Protein AF-A0AA38C5P5-F1 (afdb_monomer_lite)

Structure (mmCIF, N/CA/C/O backbone):
data_AF-A0AA38C5P5-F1
#
_entry.id   AF-A0AA38C5P5-F1
#
loop_
_atom_site.group_PDB
_atom_site.id
_atom_site.type_symbol
_atom_site.label_atom_id
_atom_site.label_alt_id
_atom_site.label_comp_id
_atom_site.label_asym_id
_atom_site.label_entity_id
_atom_site.label_seq_id
_atom_site.pdbx_PDB_ins_code
_atom_site.Cartn_x
_atom_site.Cartn_y
_atom_site.Cartn_z
_atom_site.occupancy
_atom_site.B_iso_or_equiv
_atom_site.auth_seq_id
_atom_site.auth_comp_id
_atom_site.auth_asym_id
_atom_site.auth_atom_id
_atom_site.pdbx_PDB_model_num
ATOM 1 N N . MET A 1 1 ? -3.569 -25.583 -51.590 1.00 28.86 1 MET A N 1
ATOM 2 C CA . MET A 1 1 ? -3.852 -24.379 -52.399 1.00 28.86 1 MET A CA 1
ATOM 3 C C . MET A 1 1 ? -3.693 -23.172 -51.497 1.00 28.86 1 MET A C 1
ATOM 5 O O . MET A 1 1 ? -4.391 -23.103 -50.496 1.00 28.86 1 MET A O 1
ATOM 9 N N . ALA A 1 2 ? -2.731 -22.298 -51.787 1.00 26.67 2 ALA A N 1
ATOM 10 C CA . ALA A 1 2 ? -2.470 -21.090 -51.009 1.00 26.67 2 ALA A CA 1
ATOM 11 C C . ALA A 1 2 ? -3.109 -19.888 -51.714 1.00 26.67 2 ALA A C 1
ATOM 13 O O . ALA A 1 2 ? -2.897 -19.701 -52.911 1.00 26.67 2 ALA A O 1
ATOM 14 N N . ALA A 1 3 ? -3.891 -19.101 -50.977 1.00 25.39 3 ALA A N 1
ATOM 15 C CA . ALA A 1 3 ? -4.352 -17.794 -51.417 1.00 25.39 3 ALA A CA 1
ATOM 16 C C . ALA A 1 3 ? -3.400 -16.739 -50.845 1.00 25.39 3 ALA A C 1
ATOM 18 O O . ALA A 1 3 ? -3.302 -16.568 -49.631 1.00 25.39 3 ALA A O 1
ATOM 19 N N . THR A 1 4 ? -2.675 -16.061 -51.730 1.00 27.30 4 THR A N 1
ATOM 20 C CA . THR A 1 4 ? -1.811 -14.932 -51.388 1.00 27.30 4 THR A CA 1
ATOM 21 C C . THR A 1 4 ? -2.668 -13.673 -51.322 1.00 27.30 4 THR A C 1
ATOM 23 O O . THR A 1 4 ? -3.187 -13.235 -52.348 1.00 27.30 4 THR A O 1
ATOM 26 N N . ILE A 1 5 ? -2.809 -13.076 -50.135 1.00 30.48 5 ILE A N 1
ATOM 27 C CA . ILE A 1 5 ? -3.317 -11.707 -49.991 1.00 30.48 5 ILE A CA 1
ATOM 28 C C . ILE A 1 5 ? -2.114 -10.798 -49.749 1.00 30.48 5 ILE A C 1
ATOM 30 O O . ILE A 1 5 ? -1.310 -11.005 -48.843 1.00 30.48 5 ILE A O 1
ATOM 34 N N . ASN A 1 6 ? -1.976 -9.824 -50.639 1.00 34.19 6 ASN A N 1
ATOM 35 C CA . ASN A 1 6 ? -0.838 -8.936 -50.780 1.00 34.19 6 ASN A CA 1
ATOM 36 C C . ASN A 1 6 ? -0.903 -7.809 -49.732 1.00 34.19 6 ASN A C 1
ATOM 38 O O . ASN A 1 6 ? -1.403 -6.721 -49.994 1.00 34.19 6 ASN A O 1
ATOM 42 N N . ALA A 1 7 ? -0.429 -8.096 -48.526 1.00 32.06 7 ALA A N 1
ATOM 43 C CA . ALA A 1 7 ? 0.062 -7.120 -47.558 1.00 32.06 7 ALA A CA 1
ATOM 44 C C . ALA A 1 7 ? 1.109 -7.870 -46.733 1.00 32.06 7 ALA A C 1
ATOM 46 O O . ALA A 1 7 ? 0.753 -8.825 -46.053 1.00 32.06 7 ALA A O 1
ATOM 47 N N . GLY A 1 8 ? 2.391 -7.529 -46.890 1.00 30.81 8 GLY A N 1
ATOM 48 C CA . GLY A 1 8 ? 3.557 -8.331 -46.487 1.00 30.81 8 GLY A CA 1
ATOM 49 C C . GLY A 1 8 ? 3.691 -8.676 -44.997 1.00 30.81 8 GLY A C 1
ATOM 50 O O . GLY A 1 8 ? 4.649 -8.257 -44.355 1.00 30.81 8 GLY A O 1
ATOM 51 N N . TYR A 1 9 ? 2.784 -9.493 -44.467 1.00 37.09 9 TYR A N 1
ATOM 52 C CA . TYR A 1 9 ? 2.765 -9.982 -43.096 1.00 37.09 9 TYR A CA 1
ATOM 53 C C . TYR A 1 9 ? 2.373 -11.461 -43.100 1.00 37.09 9 TYR A C 1
ATOM 55 O O . TYR A 1 9 ? 1.201 -11.827 -43.126 1.00 37.09 9 TYR A O 1
ATOM 63 N N . SER A 1 10 ? 3.370 -12.338 -43.085 1.00 32.47 10 SER A N 1
ATOM 64 C CA . SER A 1 10 ? 3.171 -13.759 -42.812 1.00 32.47 10 SER A CA 1
ATOM 65 C C . SER A 1 10 ? 3.133 -13.974 -41.298 1.00 32.47 10 SER A C 1
ATOM 67 O O . SER A 1 10 ? 4.167 -13.907 -40.634 1.00 32.47 10 SER A O 1
ATOM 69 N N . VAL A 1 11 ? 1.944 -14.234 -40.748 1.00 38.75 11 VAL A N 1
ATOM 70 C CA . VAL A 1 11 ? 1.786 -14.784 -39.394 1.00 38.75 11 VAL A CA 1
ATOM 71 C C . VAL A 1 11 ? 2.194 -16.254 -39.459 1.00 38.75 11 VAL A C 1
ATOM 73 O O . VAL A 1 11 ? 1.462 -17.081 -40.000 1.00 38.75 11 VAL A O 1
ATOM 76 N N . VAL A 1 12 ? 3.383 -16.586 -38.956 1.00 39.75 12 VAL A N 1
ATOM 77 C CA . VAL A 1 12 ? 3.821 -17.982 -38.821 1.00 39.75 12 VAL A CA 1
ATOM 78 C C . VAL A 1 12 ? 3.370 -18.474 -37.449 1.00 39.75 12 VAL A C 1
ATOM 80 O O . VAL A 1 12 ? 4.034 -18.226 -36.448 1.00 39.75 12 VAL A O 1
ATOM 83 N N . GLY A 1 13 ? 2.206 -19.119 -37.396 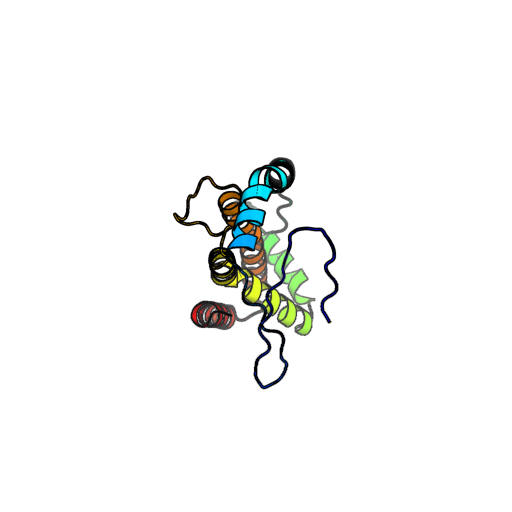1.00 40.69 13 GLY A N 1
ATOM 84 C CA . GLY A 1 13 ? 1.780 -19.904 -36.240 1.00 40.69 13 GLY A CA 1
ATOM 85 C C . GLY A 1 13 ? 2.132 -21.371 -36.470 1.00 40.69 13 GLY A C 1
ATOM 86 O O . GLY A 1 13 ? 1.681 -21.959 -37.451 1.00 40.69 13 GLY A O 1
ATOM 87 N N . THR A 1 14 ? 2.936 -21.973 -35.597 1.00 41.69 14 THR A N 1
ATOM 88 C CA . THR A 1 14 ? 3.124 -23.430 -35.567 1.00 41.69 14 THR A CA 1
ATOM 89 C C . THR A 1 14 ? 2.058 -24.056 -34.673 1.00 41.69 14 THR A C 1
ATOM 91 O O . THR A 1 14 ? 1.906 -23.658 -33.521 1.00 41.69 14 THR A O 1
ATOM 94 N N . LEU A 1 15 ? 1.314 -25.022 -35.214 1.00 35.47 15 LEU A N 1
ATOM 95 C CA . LEU A 1 15 ? 0.375 -25.851 -34.457 1.00 35.47 15 LEU A CA 1
ATOM 96 C C . LEU A 1 15 ? 1.164 -26.895 -33.657 1.00 35.47 15 LEU A C 1
ATOM 98 O O . LEU A 1 15 ? 1.932 -27.656 -34.243 1.00 35.47 15 LEU A O 1
ATOM 102 N N . ASP A 1 16 ? 0.956 -26.945 -32.343 1.00 49.69 16 ASP A N 1
ATOM 103 C CA . ASP A 1 16 ? 1.328 -28.106 -31.525 1.00 49.69 16 ASP A CA 1
ATOM 104 C C . ASP A 1 16 ? 0.424 -29.312 -31.880 1.00 49.69 16 ASP A C 1
ATOM 106 O O . ASP A 1 16 ? -0.656 -29.146 -32.459 1.00 49.69 16 ASP A O 1
ATOM 110 N N . HIS A 1 17 ? 0.856 -30.523 -31.526 1.00 47.47 17 HIS A N 1
ATOM 111 C CA . HIS A 1 17 ? 0.157 -31.800 -31.681 1.00 47.47 17 HIS A CA 1
ATOM 112 C C . HIS A 1 17 ? -1.305 -31.745 -31.191 1.00 47.47 17 HIS A C 1
ATOM 114 O O . HIS A 1 17 ? -2.182 -32.353 -31.803 1.00 47.47 17 HIS A O 1
ATOM 120 N N . ASP A 1 18 ? -1.585 -30.911 -30.182 1.00 55.78 18 ASP A N 1
ATOM 121 C CA . ASP A 1 18 ? -2.910 -30.716 -29.575 1.00 55.78 18 ASP A CA 1
ATOM 122 C C . ASP A 1 18 ? -3.757 -29.582 -30.198 1.00 55.78 18 ASP A C 1
ATOM 124 O O . ASP A 1 18 ? -4.799 -29.210 -29.655 1.00 55.78 18 ASP A O 1
ATOM 128 N N . ARG A 1 19 ? -3.344 -28.988 -31.330 1.00 41.62 19 ARG A N 1
ATOM 129 C CA . ARG A 1 19 ? -4.041 -27.863 -32.006 1.00 41.62 19 ARG A CA 1
ATOM 130 C C . ARG A 1 19 ? -4.301 -26.628 -31.124 1.00 41.62 19 ARG A C 1
ATOM 132 O O . ARG A 1 19 ? -5.218 -25.850 -31.397 1.00 41.62 19 ARG A O 1
ATOM 139 N N . ARG A 1 20 ? -3.492 -26.401 -30.087 1.00 38.09 20 ARG A N 1
ATOM 140 C CA . ARG A 1 20 ? -3.521 -25.157 -29.302 1.00 38.09 20 ARG A CA 1
ATOM 141 C C . ARG A 1 20 ? -2.726 -24.061 -30.015 1.00 38.09 20 ARG A C 1
ATOM 143 O O . ARG A 1 20 ? -1.648 -24.314 -30.547 1.00 38.09 20 ARG A O 1
ATOM 150 N N . ILE A 1 21 ? -3.268 -22.842 -30.036 1.00 40.22 21 ILE A N 1
ATOM 151 C CA . ILE A 1 21 ? -2.558 -21.653 -30.527 1.00 40.22 21 ILE A CA 1
ATOM 152 C C . ILE A 1 21 ? -1.625 -21.180 -29.411 1.00 40.22 21 ILE A C 1
ATOM 154 O O . ILE A 1 21 ? -2.089 -20.652 -28.401 1.00 40.22 21 ILE A O 1
ATOM 158 N N . THR A 1 22 ? -0.318 -21.348 -29.592 1.00 37.72 22 THR A N 1
ATOM 159 C CA . THR A 1 22 ? 0.691 -20.798 -28.679 1.00 37.72 22 THR A CA 1
ATOM 160 C C . THR A 1 22 ? 1.068 -19.393 -29.146 1.00 37.72 22 THR A C 1
ATOM 162 O O . THR A 1 22 ? 1.679 -19.225 -30.199 1.00 37.72 22 THR A O 1
ATOM 165 N N . LEU A 1 23 ? 0.700 -18.364 -28.378 1.00 41.47 23 LEU A N 1
ATOM 166 C CA . LEU A 1 23 ? 1.139 -16.986 -28.618 1.00 41.47 23 LEU A CA 1
ATOM 167 C C . LEU A 1 23 ? 2.526 -16.773 -27.991 1.00 41.47 23 LEU A C 1
ATOM 169 O O . LEU A 1 23 ? 2.642 -16.184 -26.921 1.00 41.47 23 LEU A O 1
ATOM 173 N N . SER A 1 24 ? 3.596 -17.243 -28.634 1.00 50.00 24 SER A N 1
ATOM 174 C CA . SER A 1 24 ? 4.937 -16.732 -28.318 1.00 50.00 24 SER A CA 1
ATOM 175 C C . SER A 1 24 ? 5.139 -15.424 -29.082 1.00 50.00 24 SER A C 1
ATOM 177 O O . SER A 1 24 ? 5.131 -15.420 -30.315 1.00 50.00 24 SER A O 1
ATOM 179 N N . ARG A 1 25 ? 5.273 -14.303 -28.368 1.00 55.69 25 ARG A N 1
ATOM 180 C CA . ARG A 1 25 ? 5.471 -12.976 -28.973 1.00 55.69 25 ARG A CA 1
ATOM 181 C C . ARG A 1 25 ? 6.741 -12.979 -29.832 1.00 55.69 25 ARG A C 1
ATOM 183 O O . ARG A 1 25 ? 7.807 -13.361 -29.356 1.00 55.69 25 ARG A O 1
ATOM 190 N N . ASN A 1 26 ? 6.634 -12.563 -31.093 1.00 54.25 26 ASN A N 1
ATOM 191 C CA . ASN A 1 26 ? 7.765 -12.565 -32.019 1.00 54.25 26 ASN A CA 1
ATOM 192 C C . ASN A 1 26 ? 8.590 -11.276 -31.869 1.00 54.25 26 ASN A C 1
ATOM 194 O O . ASN A 1 26 ? 8.059 -10.200 -31.607 1.00 54.25 26 ASN A O 1
ATOM 198 N N . TYR A 1 27 ? 9.899 -11.353 -32.131 1.00 51.00 27 TYR A N 1
ATOM 199 C CA . TYR A 1 27 ? 10.842 -10.219 -32.094 1.00 51.00 27 TYR A CA 1
ATOM 200 C C . TYR A 1 27 ? 10.369 -8.978 -32.885 1.00 51.00 27 TYR A C 1
ATOM 202 O O . TYR A 1 27 ? 10.651 -7.842 -32.501 1.00 51.00 27 TYR A O 1
ATOM 210 N N . GLN A 1 28 ? 9.608 -9.171 -33.967 1.00 51.31 28 GLN A N 1
ATOM 211 C CA . GLN A 1 28 ? 9.038 -8.084 -34.774 1.00 51.31 28 GLN A CA 1
ATOM 212 C C . GLN A 1 28 ? 8.023 -7.219 -33.993 1.00 51.31 28 GLN A C 1
ATOM 214 O O . GLN A 1 28 ? 7.975 -6.009 -34.210 1.00 51.31 28 GLN A O 1
ATOM 219 N N . ASP A 1 29 ? 7.296 -7.779 -33.019 1.00 59.00 29 ASP A N 1
ATOM 220 C CA . ASP A 1 29 ? 6.306 -7.040 -32.217 1.00 59.00 29 ASP A CA 1
ATOM 221 C C . ASP A 1 29 ? 6.980 -6.015 -31.292 1.00 59.00 29 ASP A C 1
ATOM 223 O O . ASP A 1 29 ? 6.497 -4.896 -31.110 1.00 59.00 29 ASP A O 1
ATOM 227 N N . THR A 1 30 ? 8.168 -6.340 -30.771 1.00 58.16 30 THR A N 1
ATOM 228 C CA . THR A 1 30 ? 8.950 -5.403 -29.943 1.00 58.16 30 THR A CA 1
ATOM 229 C C . THR A 1 30 ? 9.455 -4.196 -30.738 1.00 58.16 30 THR A C 1
ATOM 231 O O . THR A 1 30 ? 9.582 -3.101 -30.186 1.00 58.16 30 THR A O 1
ATOM 234 N N . LYS A 1 31 ? 9.693 -4.347 -32.051 1.00 60.00 31 LYS A N 1
ATOM 235 C CA . LYS A 1 31 ? 10.046 -3.221 -32.931 1.00 60.00 31 LYS A CA 1
ATOM 236 C C . LYS A 1 31 ? 8.869 -2.268 -33.116 1.00 60.00 31 LYS A C 1
ATOM 238 O O . LYS A 1 31 ? 9.080 -1.057 -33.115 1.00 60.00 31 LYS A O 1
ATOM 243 N N . MET A 1 32 ? 7.648 -2.797 -33.204 1.00 60.44 32 MET A N 1
ATOM 244 C CA . MET A 1 32 ? 6.426 -1.99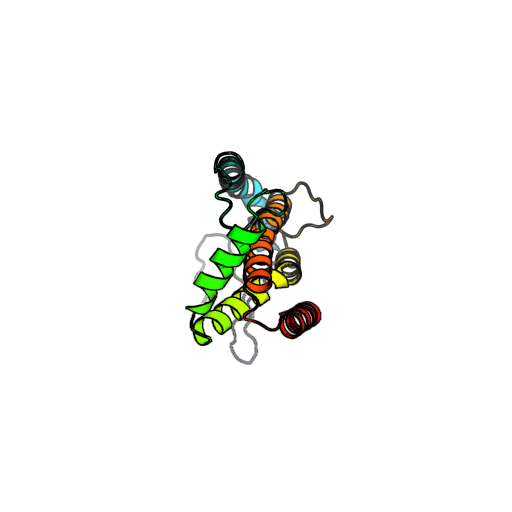1 -33.282 1.00 60.44 32 MET A CA 1
ATOM 245 C C . MET A 1 32 ? 6.203 -1.181 -31.999 1.00 60.44 32 MET A C 1
ATOM 247 O O . MET A 1 32 ? 5.910 0.010 -32.069 1.00 60.44 32 MET A O 1
ATOM 251 N N . ILE A 1 33 ? 6.431 -1.787 -30.828 1.00 61.75 33 ILE A N 1
ATOM 252 C CA . ILE A 1 33 ? 6.355 -1.094 -29.529 1.00 61.75 33 ILE A CA 1
ATOM 253 C C . ILE A 1 33 ? 7.393 0.032 -29.448 1.00 61.75 33 ILE A C 1
ATOM 255 O O . ILE A 1 33 ? 7.056 1.161 -29.088 1.00 61.75 33 ILE A O 1
ATOM 259 N N . LYS A 1 34 ? 8.642 -0.241 -29.851 1.00 59.62 34 LYS A N 1
ATOM 260 C CA . LYS A 1 34 ? 9.700 0.780 -29.903 1.00 59.62 34 LYS A CA 1
ATOM 261 C C . LYS A 1 34 ? 9.346 1.922 -30.861 1.00 59.62 34 LYS A C 1
ATOM 263 O O . LYS A 1 34 ? 9.573 3.078 -30.509 1.00 59.62 34 LYS A O 1
ATOM 268 N N . ALA A 1 35 ? 8.731 1.625 -32.006 1.00 58.81 35 ALA A N 1
ATOM 269 C CA . ALA A 1 35 ? 8.274 2.626 -32.970 1.00 58.81 35 ALA A CA 1
ATOM 270 C C . ALA A 1 35 ? 7.094 3.483 -32.462 1.00 58.81 35 ALA A C 1
ATOM 272 O O . ALA A 1 35 ? 6.999 4.649 -32.831 1.00 58.81 35 ALA A O 1
ATOM 273 N N . ALA A 1 36 ? 6.236 2.948 -31.583 1.00 57.56 36 ALA A N 1
ATOM 274 C CA . ALA A 1 36 ? 5.106 3.668 -30.976 1.00 57.56 36 ALA A CA 1
ATOM 275 C C . ALA A 1 36 ? 5.490 4.546 -29.759 1.00 57.56 36 ALA A C 1
ATOM 277 O O . ALA A 1 36 ? 4.681 5.341 -29.270 1.00 57.56 36 ALA A O 1
ATOM 278 N N . THR A 1 37 ? 6.731 4.433 -29.271 1.00 53.41 37 THR A N 1
ATOM 279 C CA . THR A 1 37 ? 7.260 5.172 -28.106 1.00 53.41 37 THR A CA 1
ATOM 280 C C . THR A 1 37 ? 7.171 6.708 -28.209 1.00 53.41 37 THR A C 1
ATOM 282 O O . THR A 1 37 ? 6.920 7.332 -27.180 1.00 53.41 37 THR A O 1
ATOM 285 N N . PRO A 1 38 ? 7.316 7.368 -29.381 1.00 51.31 38 PRO A N 1
ATOM 286 C CA . PRO A 1 38 ? 7.229 8.831 -29.452 1.00 51.31 38 PRO A CA 1
ATOM 287 C C . PRO A 1 38 ? 5.819 9.398 -29.192 1.00 51.31 38 PRO A C 1
ATOM 289 O O . PRO A 1 38 ? 5.687 10.566 -28.822 1.00 51.31 38 PRO A O 1
ATOM 292 N N . THR A 1 39 ? 4.754 8.608 -29.384 1.00 52.44 39 THR A N 1
ATOM 293 C CA . THR A 1 39 ? 3.374 9.126 -29.483 1.00 52.44 39 THR A CA 1
ATOM 294 C C . THR A 1 39 ? 2.492 8.881 -28.260 1.00 52.44 39 THR A C 1
ATOM 296 O O . THR A 1 39 ? 1.596 9.675 -27.992 1.00 52.44 39 THR A O 1
ATOM 299 N N . LEU A 1 40 ? 2.712 7.804 -27.506 1.00 49.34 40 LEU A N 1
ATOM 300 C CA . LEU A 1 40 ? 1.815 7.397 -26.410 1.00 49.34 40 LEU A CA 1
ATOM 301 C C . LEU A 1 40 ? 2.077 8.076 -25.047 1.00 49.34 40 LEU A C 1
ATOM 303 O O . LEU A 1 40 ? 1.118 8.500 -24.400 1.00 49.34 40 LEU A O 1
ATOM 307 N N . PRO A 1 41 ? 3.330 8.253 -24.593 1.00 50.84 41 PRO A N 1
ATOM 308 C CA . PRO A 1 41 ? 3.593 8.744 -23.246 1.00 50.84 41 PRO A CA 1
ATOM 309 C C . PRO A 1 41 ? 3.568 10.268 -23.160 1.00 50.84 41 PRO A C 1
ATOM 311 O O . PRO A 1 41 ? 3.426 10.806 -22.073 1.00 50.84 41 PRO A O 1
ATOM 314 N N . THR A 1 42 ? 3.663 11.006 -24.269 1.00 50.06 42 THR A N 1
ATOM 315 C CA . THR A 1 42 ? 3.640 12.481 -24.261 1.00 50.06 42 THR A CA 1
ATOM 316 C C . THR A 1 42 ? 2.262 13.060 -23.937 1.00 50.06 42 THR A C 1
ATOM 318 O O . THR A 1 42 ? 2.187 14.169 -23.406 1.00 50.06 42 THR A O 1
ATOM 321 N N . ARG A 1 43 ? 1.177 12.319 -24.201 1.00 47.78 43 ARG A N 1
ATOM 322 C CA . ARG A 1 43 ? -0.183 12.710 -23.804 1.00 47.78 43 ARG A CA 1
ATOM 323 C C . ARG A 1 43 ? -0.458 12.365 -22.337 1.00 47.78 43 ARG A C 1
ATOM 325 O O . ARG A 1 43 ? -0.837 13.256 -21.581 1.00 47.78 43 ARG A O 1
ATOM 332 N N . SER A 1 44 ? -0.153 11.133 -21.915 1.00 51.94 44 SER A N 1
ATOM 333 C CA . SER A 1 44 ? -0.363 10.689 -20.528 1.00 51.94 44 SER A CA 1
ATOM 334 C C . SER A 1 44 ? 0.553 11.396 -19.528 1.00 51.94 44 SER A C 1
ATOM 336 O O . SER A 1 44 ? 0.094 11.781 -18.462 1.00 51.94 44 SER A O 1
ATOM 338 N N . SER A 1 45 ? 1.819 11.665 -19.869 1.00 49.69 45 SER A N 1
ATOM 339 C CA . SER A 1 45 ? 2.754 12.371 -18.975 1.00 49.69 45 SER A CA 1
ATOM 340 C C . SER A 1 45 ? 2.411 13.849 -18.781 1.00 49.69 45 SER A C 1
ATOM 342 O O . SER A 1 45 ? 2.563 14.367 -17.676 1.00 49.69 45 SER A O 1
ATOM 344 N N . LYS A 1 46 ? 1.913 14.541 -19.817 1.00 47.09 46 LYS A N 1
ATOM 345 C CA . LYS A 1 46 ? 1.475 15.945 -19.709 1.00 47.09 46 LYS A CA 1
ATOM 346 C C . LYS A 1 46 ? 0.167 16.083 -18.929 1.00 47.09 46 LYS A C 1
ATOM 348 O O . LYS A 1 46 ? 0.022 17.037 -18.166 1.00 47.09 46 LYS A O 1
ATOM 353 N N . GLU A 1 47 ? -0.770 15.151 -19.100 1.00 50.66 47 GLU A N 1
ATOM 354 C CA . GLU A 1 47 ? -2.015 15.108 -18.321 1.00 50.66 47 GLU A CA 1
ATOM 355 C C . GLU A 1 47 ? -1.755 14.685 -16.865 1.00 50.66 47 GLU A C 1
ATOM 357 O O . GLU A 1 47 ? -2.228 15.365 -15.954 1.00 50.66 47 GLU A O 1
ATOM 362 N N . ALA A 1 48 ? -0.908 13.676 -16.628 1.00 47.78 48 ALA A N 1
ATOM 363 C CA . ALA A 1 48 ? -0.476 13.268 -15.288 1.00 47.78 48 ALA A CA 1
ATOM 364 C C . ALA A 1 48 ? 0.252 14.404 -14.549 1.00 47.78 48 ALA A C 1
ATOM 366 O O . ALA A 1 48 ? -0.054 14.696 -13.396 1.00 47.78 48 ALA A O 1
ATOM 367 N N . ALA A 1 49 ? 1.150 15.135 -15.225 1.00 46.97 49 ALA A N 1
ATOM 368 C CA . ALA A 1 49 ? 1.827 16.294 -14.640 1.00 46.97 49 ALA A CA 1
ATOM 369 C C . ALA A 1 49 ? 0.862 17.448 -14.300 1.00 46.97 49 ALA A C 1
ATOM 371 O O . ALA A 1 49 ? 1.031 18.096 -13.266 1.00 46.97 49 ALA A O 1
ATOM 372 N N . LYS A 1 50 ? -0.170 17.690 -15.124 1.00 47.88 50 LYS A N 1
ATOM 373 C CA . LYS A 1 50 ? -1.218 18.689 -14.840 1.00 47.88 50 LYS A CA 1
ATOM 374 C C . LYS A 1 50 ? -2.112 18.293 -13.662 1.00 47.88 50 LYS A C 1
ATOM 376 O O . LYS A 1 50 ? -2.507 19.170 -12.897 1.00 47.88 50 LYS A O 1
ATOM 381 N N . LEU A 1 51 ? -2.397 17.001 -13.478 1.00 48.47 51 LEU A N 1
ATOM 382 C CA . LEU A 1 51 ? -3.172 16.510 -12.332 1.00 48.47 51 LEU A CA 1
ATOM 383 C C . LEU A 1 51 ? -2.406 16.646 -10.999 1.00 48.47 51 LEU A C 1
ATOM 385 O O . LEU A 1 51 ? -3.020 16.779 -9.942 1.00 48.47 51 LEU A O 1
ATOM 389 N N . LYS A 1 52 ? -1.066 16.635 -11.055 1.00 50.16 52 LYS A N 1
ATOM 390 C CA . LYS A 1 52 ? -0.161 16.484 -9.902 1.00 50.16 52 LYS A CA 1
ATOM 391 C C . LYS A 1 52 ? 0.013 17.734 -9.027 1.00 50.16 52 LYS A C 1
ATOM 393 O O . LYS A 1 52 ? 0.320 17.594 -7.849 1.00 50.16 52 LYS A O 1
ATOM 398 N N . TYR A 1 53 ? -0.185 18.935 -9.573 1.00 40.56 53 TYR A N 1
ATOM 399 C CA . TYR A 1 53 ? 0.081 20.199 -8.858 1.00 40.56 53 TYR A CA 1
ATOM 400 C C . TYR A 1 53 ? -1.158 21.075 -8.614 1.00 40.56 53 TYR A C 1
ATOM 402 O O . TYR A 1 53 ? -1.056 22.075 -7.912 1.00 40.56 53 TYR A O 1
ATOM 410 N N . GLY A 1 54 ? -2.320 20.722 -9.178 1.00 35.50 54 GLY A N 1
ATOM 411 C CA . GLY A 1 54 ? -3.526 21.563 -9.140 1.00 35.50 54 GLY A CA 1
ATOM 412 C C . GLY A 1 54 ? -4.643 21.100 -8.202 1.00 35.50 54 GLY A C 1
ATOM 413 O O . GLY A 1 54 ? -5.622 21.822 -8.042 1.00 35.50 54 GLY A O 1
ATOM 414 N N . ARG A 1 55 ? -4.547 19.911 -7.595 1.00 46.94 55 ARG A N 1
ATOM 415 C CA . ARG A 1 55 ? -5.550 19.450 -6.625 1.00 46.94 55 ARG A CA 1
ATOM 416 C C . ARG A 1 55 ? -5.064 19.797 -5.226 1.00 46.94 55 ARG A C 1
ATOM 418 O O . ARG A 1 55 ? -4.077 19.225 -4.766 1.00 46.94 55 ARG A O 1
ATOM 425 N N . GLU A 1 56 ? -5.759 20.716 -4.556 1.00 40.78 56 GLU A N 1
ATOM 426 C CA . GLU A 1 56 ? -5.648 20.863 -3.106 1.00 40.78 56 GLU A CA 1
ATOM 427 C C . GLU A 1 56 ? -5.696 19.466 -2.484 1.00 40.78 56 GLU A C 1
ATOM 429 O O . GLU A 1 56 ? -6.554 18.640 -2.824 1.00 40.78 56 GLU A O 1
ATOM 434 N N . ARG A 1 57 ? -4.715 19.162 -1.628 1.00 51.56 57 ARG A N 1
ATOM 435 C CA . ARG A 1 57 ? -4.719 17.922 -0.862 1.00 51.56 57 ARG A CA 1
ATOM 436 C C . ARG A 1 57 ? -5.954 17.982 0.027 1.00 51.56 57 ARG A C 1
ATOM 438 O O . ARG A 1 57 ? -5.918 18.585 1.092 1.00 51.56 57 ARG A O 1
ATOM 445 N N . ASN A 1 58 ? -7.046 17.363 -0.411 1.00 49.28 58 ASN A N 1
ATOM 446 C CA . ASN A 1 58 ? -8.174 17.067 0.455 1.00 49.28 58 ASN A CA 1
ATOM 447 C C . ASN A 1 58 ? -7.667 16.046 1.475 1.00 49.28 58 ASN A C 1
ATOM 449 O O . ASN A 1 58 ? -7.774 14.836 1.270 1.00 49.28 58 ASN A O 1
ATOM 453 N N . HIS A 1 59 ? -7.023 16.539 2.532 1.00 52.47 59 HIS A N 1
ATOM 454 C CA . HIS A 1 59 ? -6.514 15.753 3.640 1.00 52.47 59 HIS A CA 1
ATOM 455 C C . HIS A 1 59 ? -7.708 15.185 4.403 1.00 52.47 59 HIS A C 1
ATOM 457 O O . HIS A 1 59 ? -8.152 15.728 5.403 1.00 52.47 59 HIS A O 1
ATOM 463 N N . ARG A 1 60 ? -8.276 14.089 3.890 1.00 58.34 60 ARG A N 1
ATOM 464 C CA . ARG A 1 60 ? -9.308 13.319 4.597 1.00 58.34 60 ARG A CA 1
ATOM 465 C C . ARG A 1 60 ? -8.723 12.475 5.732 1.00 58.34 60 ARG A C 1
ATOM 467 O O . ARG A 1 60 ? -9.487 11.898 6.500 1.00 58.34 60 ARG A O 1
ATOM 474 N N . GLN A 1 61 ? -7.396 12.376 5.812 1.00 75.19 61 GLN A N 1
ATOM 475 C CA . GLN A 1 61 ? -6.696 11.699 6.895 1.00 75.19 61 GLN A CA 1
ATOM 476 C C . GLN A 1 61 ? -6.261 12.697 7.972 1.00 75.19 61 GLN A C 1
ATOM 478 O O . GLN A 1 61 ? -5.795 13.780 7.607 1.00 75.19 61 GLN A O 1
ATOM 483 N N . PRO A 1 62 ? -6.350 12.318 9.261 1.00 85.94 62 PRO A N 1
ATOM 484 C CA . PRO A 1 62 ? -5.803 13.108 10.357 1.00 85.94 62 PRO A CA 1
ATOM 485 C C . PRO A 1 62 ? -4.330 13.450 10.111 1.00 85.94 62 PRO A C 1
ATOM 487 O O . PRO A 1 62 ? -3.520 12.576 9.791 1.00 85.94 62 PRO A O 1
ATOM 490 N N . LEU A 1 63 ? -3.979 14.727 10.251 1.00 87.50 63 LEU A N 1
ATOM 491 C CA . LEU A 1 63 ? -2.604 15.199 10.104 1.00 87.50 63 LEU A CA 1
ATOM 492 C C . LEU A 1 63 ? -1.929 15.216 11.474 1.00 87.50 63 LEU A C 1
ATOM 494 O O . LEU A 1 63 ? -2.362 15.953 12.350 1.00 87.50 63 LEU A O 1
ATOM 498 N N . ALA A 1 64 ? -0.842 14.462 11.646 1.00 88.12 64 ALA A N 1
ATOM 499 C CA . ALA A 1 64 ? -0.133 14.360 12.929 1.00 88.12 64 ALA A CA 1
ATOM 500 C C . ALA A 1 64 ? 0.407 15.703 13.461 1.00 88.12 64 ALA A C 1
ATOM 502 O O . ALA A 1 64 ? 0.608 15.857 14.657 1.00 88.12 64 ALA A O 1
ATOM 503 N N . SER A 1 65 ? 0.643 16.678 12.579 1.00 90.19 65 SER A N 1
ATOM 504 C CA . SER A 1 65 ? 1.076 18.031 12.946 1.00 90.19 65 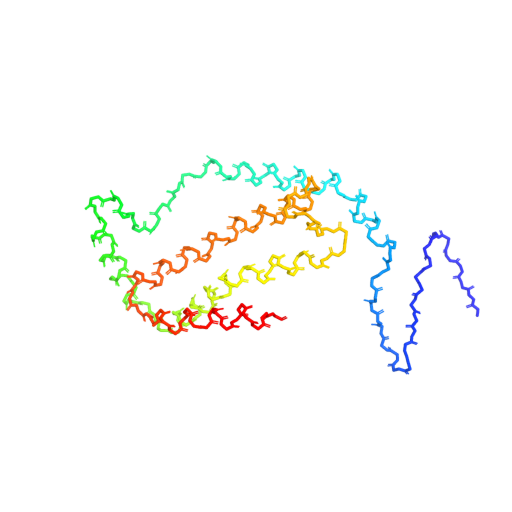SER A CA 1
ATOM 505 C C . SER A 1 65 ? -0.078 18.981 13.291 1.00 90.19 65 SER A C 1
ATOM 507 O O . SER A 1 65 ? 0.174 20.148 13.571 1.00 90.19 65 SER A O 1
ATOM 509 N N . SER A 1 66 ? -1.331 18.534 13.173 1.00 91.12 66 SER A N 1
ATOM 510 C CA . SER A 1 66 ? -2.514 19.332 13.499 1.00 91.12 66 SER A CA 1
ATOM 511 C C . SER A 1 66 ? -2.722 19.369 15.009 1.00 91.12 66 SER A C 1
ATOM 513 O O . SER A 1 66 ? -2.662 18.330 15.663 1.00 91.12 66 SER A O 1
ATOM 515 N N . GLU A 1 67 ? -3.060 20.539 15.552 1.00 93.38 67 GLU A N 1
ATOM 516 C CA . GLU A 1 67 ? -3.486 20.676 16.954 1.00 93.38 67 GLU A CA 1
ATOM 517 C C . GLU A 1 67 ? -4.742 19.836 17.256 1.00 93.38 67 GLU A C 1
ATOM 519 O O . GLU A 1 67 ? -4.926 19.377 18.379 1.00 93.38 67 GLU A O 1
ATOM 524 N N . ASN A 1 68 ? -5.555 19.554 16.230 1.00 93.31 68 ASN A N 1
ATOM 525 C CA . ASN A 1 68 ? -6.787 18.768 16.334 1.00 93.31 68 ASN A CA 1
ATOM 526 C C . ASN A 1 68 ? -6.591 17.270 16.039 1.00 93.31 68 ASN A C 1
ATOM 528 O O . ASN A 1 68 ? -7.574 16.546 15.899 1.00 93.31 68 ASN A O 1
ATOM 532 N N . PHE A 1 69 ? -5.349 16.783 15.920 1.00 93.12 69 PHE A N 1
ATOM 533 C CA . PHE A 1 69 ? -5.064 15.406 15.493 1.00 93.12 69 PHE A CA 1
ATOM 534 C C . PHE A 1 69 ? -5.826 14.347 16.304 1.00 93.12 69 PHE A C 1
ATOM 536 O O . PHE A 1 69 ? -6.429 13.438 15.733 1.00 93.12 69 PHE A O 1
ATOM 543 N N . GLU A 1 70 ? -5.835 14.478 17.631 1.00 95.38 70 GLU A N 1
ATOM 544 C CA . GLU A 1 70 ? -6.502 13.522 18.521 1.00 95.38 70 GLU A CA 1
ATOM 545 C C . GLU A 1 70 ? -8.023 13.502 18.327 1.00 95.38 70 GLU A C 1
ATOM 547 O O . GLU A 1 70 ? -8.648 12.436 18.351 1.00 95.38 70 GLU A O 1
ATOM 552 N N . ASP A 1 71 ? -8.630 14.668 18.101 1.00 95.88 71 ASP A N 1
ATOM 553 C CA . ASP A 1 71 ? -10.064 14.778 17.843 1.00 95.88 71 ASP A CA 1
ATOM 554 C C . ASP A 1 71 ? -10.416 14.219 16.456 1.00 95.88 71 ASP A C 1
ATOM 556 O O . ASP A 1 71 ? -11.360 13.432 16.338 1.00 95.88 71 ASP A O 1
ATOM 560 N N . ASP A 1 72 ? -9.596 14.494 15.438 1.00 94.50 72 ASP A N 1
ATOM 561 C CA . ASP A 1 72 ? -9.747 13.940 14.088 1.00 94.50 72 ASP A CA 1
ATOM 562 C C . ASP A 1 72 ? -9.663 12.401 14.088 1.00 94.50 72 ASP A C 1
ATOM 564 O O . ASP A 1 72 ? -10.467 11.716 13.442 1.00 94.50 72 ASP A O 1
ATOM 568 N N . VAL A 1 73 ? -8.710 11.828 14.838 1.00 95.75 73 VAL A N 1
ATOM 569 C CA . VAL A 1 73 ? -8.580 10.370 15.015 1.00 95.75 73 VAL A CA 1
ATOM 570 C C . VAL A 1 73 ? -9.795 9.808 15.752 1.00 95.75 73 VAL A C 1
ATOM 572 O O . VAL A 1 73 ? -10.335 8.769 15.354 1.00 95.75 73 VAL A O 1
ATOM 575 N N . ARG A 1 74 ? -10.270 10.487 16.802 1.00 96.12 74 ARG A N 1
ATOM 576 C CA . ARG A 1 74 ? -11.464 10.069 17.549 1.00 96.12 74 ARG A CA 1
ATOM 577 C C . ARG A 1 74 ? -12.698 10.043 16.650 1.00 96.12 74 ARG A C 1
ATOM 579 O O . ARG A 1 74 ? -13.451 9.069 16.678 1.00 96.12 74 ARG A O 1
ATOM 586 N N . ASP A 1 75 ? -12.890 11.060 15.821 1.00 95.31 75 ASP A N 1
ATOM 587 C CA . ASP A 1 75 ? -14.028 11.150 14.907 1.00 95.31 75 ASP A CA 1
ATOM 588 C C . ASP A 1 75 ? -13.926 10.173 13.730 1.00 95.31 75 ASP A C 1
ATOM 590 O O . ASP A 1 75 ? -14.941 9.651 13.257 1.00 95.31 75 ASP A O 1
ATOM 594 N N . LEU A 1 76 ? -12.713 9.850 13.275 1.00 94.94 76 LEU A N 1
ATOM 595 C CA . LEU A 1 76 ? -12.477 8.743 12.347 1.00 94.94 76 LEU A CA 1
ATOM 596 C C . LEU A 1 76 ? -12.911 7.405 12.958 1.00 94.94 76 LEU A C 1
ATOM 598 O O . LEU A 1 76 ? -13.671 6.671 12.325 1.00 94.94 76 LEU A O 1
ATOM 602 N N . ARG A 1 77 ? -12.503 7.109 14.196 1.00 96.50 77 ARG A N 1
ATOM 603 C CA . ARG A 1 77 ? -12.870 5.864 14.893 1.00 96.50 77 ARG A CA 1
ATOM 604 C C . ARG A 1 77 ? -14.370 5.753 15.149 1.00 96.50 77 ARG A C 1
ATOM 606 O O . ARG A 1 77 ? -14.941 4.688 14.927 1.00 96.50 77 ARG A O 1
ATOM 613 N N . LYS A 1 78 ? -15.031 6.849 15.543 1.00 96.50 78 LYS A N 1
ATOM 614 C CA . LYS A 1 78 ? -16.498 6.887 15.704 1.00 96.50 78 LYS A CA 1
ATOM 615 C C . LYS A 1 78 ? -17.216 6.493 14.413 1.00 96.50 78 LYS A C 1
ATOM 617 O O . LYS A 1 78 ? -18.120 5.666 14.456 1.00 96.50 78 LYS A O 1
ATOM 622 N N . ARG A 1 79 ? -16.793 7.042 13.268 1.00 94.31 79 ARG A N 1
ATOM 623 C CA . ARG A 1 79 ? -17.360 6.692 11.954 1.00 94.31 79 ARG A CA 1
ATOM 624 C C . ARG A 1 79 ? -17.065 5.242 11.573 1.00 94.31 79 ARG A C 1
ATOM 626 O O . ARG A 1 79 ? -17.965 4.544 11.123 1.00 94.31 79 ARG A O 1
ATOM 633 N N . ALA A 1 80 ? -15.832 4.783 11.791 1.00 95.12 80 A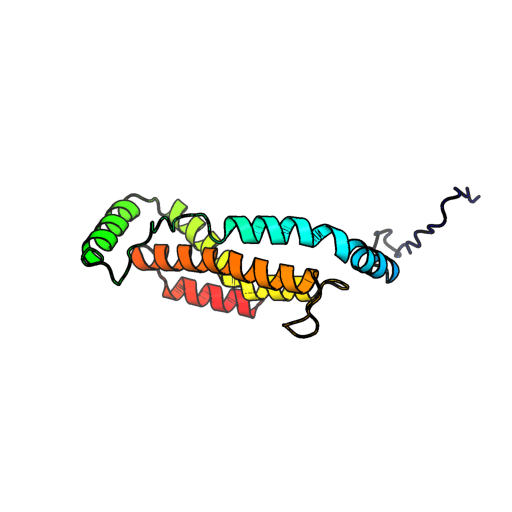LA A N 1
ATOM 634 C CA . ALA A 1 80 ? -15.424 3.412 11.488 1.00 95.12 80 ALA A CA 1
ATOM 635 C C . ALA A 1 80 ? -16.162 2.361 12.337 1.00 95.12 80 ALA A C 1
ATOM 637 O O . ALA A 1 80 ? -16.361 1.243 11.877 1.00 95.12 80 ALA A O 1
ATOM 638 N N . CYS A 1 81 ? -16.618 2.714 13.544 1.00 94.25 81 CYS A N 1
ATOM 639 C CA . CYS A 1 81 ? -17.409 1.825 14.400 1.00 94.25 81 CYS A CA 1
ATOM 640 C C . CYS A 1 81 ? -18.737 1.388 13.752 1.00 94.25 81 CYS A C 1
ATOM 642 O O . CYS A 1 81 ? -19.222 0.295 14.031 1.00 94.25 81 CYS A O 1
ATOM 644 N N . GLY A 1 82 ? -19.304 2.225 12.875 1.00 92.69 82 GLY A N 1
ATOM 645 C CA . GLY A 1 82 ? -20.530 1.920 12.137 1.00 92.69 82 GLY A CA 1
ATOM 646 C C . GLY A 1 82 ? -20.324 1.094 10.864 1.00 92.69 82 GLY A C 1
ATOM 647 O O . GLY A 1 82 ? -21.309 0.791 10.194 1.00 92.69 82 GLY A O 1
ATOM 648 N N . LEU A 1 83 ? -19.082 0.755 10.495 1.00 95.19 83 LEU A N 1
ATOM 649 C CA . LEU A 1 83 ? -18.810 -0.057 9.310 1.00 95.19 83 LEU A CA 1
ATOM 650 C C . LEU A 1 83 ? -19.014 -1.551 9.616 1.00 95.19 83 LEU A C 1
ATOM 652 O O . LEU A 1 83 ? -18.473 -2.032 10.615 1.00 95.19 83 LEU A O 1
ATOM 656 N N . PRO A 1 84 ? -19.752 -2.295 8.769 1.00 97.62 84 PRO A N 1
ATOM 657 C CA . PRO A 1 84 ? -19.867 -3.746 8.890 1.00 97.62 84 PRO A CA 1
ATOM 658 C C . PRO A 1 84 ? -18.519 -4.445 8.696 1.00 97.62 84 PRO A C 1
ATOM 660 O O . PRO A 1 84 ? -17.691 -3.995 7.902 1.00 97.62 84 PRO A O 1
ATOM 663 N N . ASP A 1 85 ? -18.330 -5.589 9.349 1.00 96.88 85 ASP A N 1
ATOM 664 C CA . ASP A 1 85 ? -17.084 -6.353 9.228 1.00 96.88 85 ASP A CA 1
ATOM 665 C C . ASP A 1 85 ? -16.863 -6.874 7.799 1.00 96.88 85 ASP A C 1
ATOM 667 O O . ASP A 1 85 ? -15.742 -6.810 7.305 1.00 96.88 85 ASP A O 1
ATOM 671 N N . ASP A 1 86 ? -17.925 -7.262 7.084 1.00 97.50 86 ASP A N 1
ATOM 672 C CA . ASP A 1 86 ? -17.848 -7.669 5.671 1.00 97.50 86 ASP A CA 1
ATOM 673 C C . ASP A 1 86 ? -17.230 -6.573 4.788 1.00 97.50 86 ASP A C 1
ATOM 675 O O . ASP A 1 86 ? -16.420 -6.846 3.903 1.00 97.50 86 ASP A O 1
ATOM 679 N N . TYR A 1 87 ? -17.562 -5.309 5.071 1.00 96.75 87 TYR A N 1
ATOM 680 C CA . TYR A 1 87 ? -16.986 -4.167 4.367 1.00 96.75 87 TYR A CA 1
ATOM 681 C C . TYR A 1 87 ? -15.494 -4.017 4.683 1.00 96.75 87 TYR A C 1
ATOM 683 O O . TYR A 1 87 ? -14.686 -3.765 3.789 1.00 96.75 87 TYR A O 1
ATOM 691 N N . LEU A 1 88 ? -15.117 -4.186 5.953 1.00 95.81 88 LEU A N 1
ATOM 692 C CA . LEU A 1 88 ? -13.721 -4.116 6.379 1.00 95.81 88 LEU A CA 1
ATOM 693 C C . LEU A 1 88 ? -12.890 -5.257 5.789 1.00 95.81 88 LEU A C 1
ATOM 695 O O . LEU A 1 88 ? -11.748 -5.019 5.418 1.00 95.81 88 LEU A O 1
ATOM 699 N N . ILE A 1 89 ? -13.452 -6.459 5.646 1.00 97.31 89 ILE A N 1
ATOM 700 C CA . ILE A 1 89 ? -12.777 -7.596 5.008 1.00 97.31 89 ILE A CA 1
ATOM 701 C C . ILE A 1 89 ? -12.439 -7.270 3.550 1.00 97.31 89 ILE A C 1
ATOM 703 O O . ILE A 1 89 ? -11.290 -7.448 3.146 1.00 97.31 89 ILE A O 1
ATOM 707 N N . CYS A 1 90 ? -13.396 -6.747 2.774 1.00 97.94 90 CYS A N 1
ATOM 708 C CA . CYS A 1 90 ? -13.134 -6.309 1.400 1.00 97.94 90 CYS A CA 1
ATOM 709 C C . CYS A 1 90 ? -12.068 -5.209 1.353 1.00 97.94 90 CYS A C 1
ATOM 711 O O . CYS A 1 90 ? -11.111 -5.318 0.594 1.00 97.94 90 CYS A O 1
ATOM 713 N N . LEU A 1 91 ? -12.178 -4.199 2.221 1.00 97.06 91 LEU A N 1
ATOM 714 C CA . LEU A 1 91 ? -11.224 -3.090 2.261 1.00 97.06 91 LEU A CA 1
ATOM 715 C C . LEU A 1 91 ? -9.807 -3.533 2.663 1.00 97.06 91 LEU A C 1
ATOM 717 O O . LEU A 1 91 ? -8.823 -2.981 2.176 1.00 97.06 91 LEU A O 1
ATOM 721 N N . VAL A 1 92 ? -9.692 -4.524 3.552 1.00 98.12 92 VAL A N 1
ATOM 722 C CA . VAL A 1 92 ? -8.415 -5.156 3.906 1.00 98.12 92 VAL A CA 1
ATOM 723 C C . VAL A 1 92 ? -7.842 -5.907 2.709 1.00 98.12 92 VAL A C 1
ATOM 725 O O . VAL A 1 92 ? -6.648 -5.788 2.452 1.00 98.12 92 VAL A O 1
ATOM 728 N N . GLY A 1 93 ? -8.675 -6.643 1.967 1.00 97.62 93 GLY A N 1
ATOM 729 C CA . GLY A 1 93 ? -8.271 -7.306 0.727 1.00 97.62 93 GLY A CA 1
ATOM 730 C C . GLY A 1 93 ? -7.710 -6.316 -0.293 1.00 97.62 93 GLY A C 1
ATOM 731 O O . GLY A 1 93 ? -6.578 -6.490 -0.743 1.00 97.62 93 GLY A O 1
ATOM 732 N N . ASP A 1 94 ? -8.453 -5.243 -0.570 1.00 97.50 94 ASP A N 1
ATOM 733 C CA . ASP A 1 94 ? -8.027 -4.169 -1.472 1.00 97.50 94 ASP A CA 1
ATOM 734 C C . ASP A 1 94 ? -6.685 -3.577 -1.014 1.00 97.50 94 ASP A C 1
ATOM 736 O O . ASP A 1 94 ? -5.735 -3.501 -1.790 1.00 97.50 94 ASP A O 1
ATOM 740 N N . MET A 1 95 ? -6.551 -3.248 0.275 1.00 97.38 95 MET A N 1
ATOM 741 C CA . MET A 1 95 ? -5.308 -2.692 0.813 1.00 97.38 95 MET A CA 1
ATOM 742 C C . MET A 1 95 ? -4.114 -3.642 0.656 1.00 97.38 95 MET A C 1
ATOM 744 O O . MET A 1 95 ? -3.052 -3.214 0.214 1.00 97.38 95 MET A O 1
ATOM 748 N N . ILE A 1 96 ? -4.288 -4.933 0.959 1.00 97.56 96 ILE A N 1
ATOM 749 C CA . ILE A 1 96 ? -3.233 -5.942 0.778 1.00 97.56 96 ILE A CA 1
ATOM 750 C C . ILE A 1 96 ? -2.795 -6.003 -0.689 1.00 97.56 96 ILE A C 1
ATOM 752 O O . ILE A 1 96 ? -1.599 -6.106 -0.965 1.00 97.56 96 ILE A O 1
ATOM 756 N N . THR A 1 97 ? -3.742 -5.926 -1.631 1.00 96.06 97 THR A N 1
ATOM 757 C CA . THR A 1 97 ? -3.405 -5.920 -3.058 1.00 96.06 97 THR A CA 1
ATOM 758 C C . THR A 1 97 ? -2.680 -4.648 -3.483 1.00 96.06 97 THR A C 1
ATOM 760 O O . THR A 1 97 ? -1.759 -4.748 -4.285 1.00 96.06 97 THR A O 1
ATOM 763 N N . GLU A 1 98 ? -3.013 -3.483 -2.928 1.00 96.69 98 GLU A N 1
ATOM 764 C CA . GLU A 1 98 ? -2.313 -2.221 -3.215 1.00 96.69 98 GLU A CA 1
ATOM 765 C C . GLU A 1 98 ? -0.875 -2.215 -2.656 1.00 96.69 98 GLU A C 1
ATOM 767 O O . GLU A 1 98 ? 0.050 -1.732 -3.307 1.00 96.69 98 GLU A O 1
ATOM 772 N N . GLU A 1 99 ? -0.642 -2.821 -1.487 1.00 96.19 99 GLU A N 1
ATOM 773 C CA . GLU A 1 99 ? 0.696 -2.949 -0.880 1.00 96.19 99 GLU A CA 1
ATOM 774 C C . GLU A 1 99 ? 1.617 -3.933 -1.629 1.00 96.19 99 GLU A C 1
ATOM 776 O O . GLU A 1 99 ? 2.843 -3.863 -1.519 1.00 96.19 99 GLU A O 1
ATOM 781 N N . ALA A 1 100 ? 1.064 -4.816 -2.468 1.00 95.50 100 ALA A N 1
ATOM 782 C CA . ALA A 1 100 ? 1.840 -5.714 -3.329 1.00 95.50 100 ALA A CA 1
ATOM 783 C C . ALA A 1 100 ? 2.483 -5.011 -4.545 1.00 95.50 100 ALA A C 1
ATOM 785 O O . ALA A 1 100 ? 2.999 -5.670 -5.453 1.00 95.50 100 ALA A O 1
ATOM 786 N N . LEU A 1 101 ? 2.510 -3.674 -4.560 1.00 95.69 101 LEU A N 1
ATOM 787 C CA . LEU A 1 101 ? 3.047 -2.833 -5.628 1.00 95.69 101 LEU A CA 1
ATOM 788 C C . LEU A 1 101 ? 4.433 -3.234 -6.175 1.00 95.69 101 LEU A C 1
ATOM 790 O O . LEU A 1 101 ? 4.611 -3.173 -7.400 1.00 95.69 101 LEU A O 1
ATOM 794 N N . PRO A 1 102 ? 5.410 -3.693 -5.362 1.00 96.44 102 PRO A N 1
ATOM 795 C CA . PRO A 1 102 ? 6.684 -4.174 -5.897 1.00 96.44 102 PRO A CA 1
ATOM 796 C C . PRO A 1 102 ? 6.525 -5.325 -6.906 1.00 96.44 102 PRO A C 1
ATOM 798 O O . PRO A 1 102 ? 7.258 -5.378 -7.899 1.00 96.44 102 PRO A O 1
ATOM 801 N N . ALA A 1 103 ? 5.542 -6.213 -6.708 1.00 93.62 103 ALA A N 1
ATOM 802 C CA . ALA A 1 103 ? 5.248 -7.308 -7.631 1.00 93.62 103 ALA A CA 1
ATOM 803 C C . ALA A 1 103 ? 4.707 -6.781 -8.971 1.00 93.62 103 ALA A C 1
ATOM 805 O O . ALA A 1 103 ? 5.158 -7.221 -10.030 1.00 93.62 103 ALA A O 1
ATOM 806 N N . TYR A 1 104 ? 3.814 -5.785 -8.952 1.00 92.62 104 TYR A N 1
ATOM 807 C CA . TYR A 1 104 ? 3.282 -5.178 -10.178 1.00 92.62 104 TYR A CA 1
ATOM 808 C C . TYR A 1 104 ? 4.357 -4.443 -10.980 1.00 92.62 104 TYR A C 1
ATOM 810 O O . TYR A 1 104 ? 4.449 -4.616 -12.196 1.00 92.62 104 TYR A O 1
ATOM 818 N N . GLN A 1 105 ? 5.209 -3.655 -10.316 1.00 95.12 105 GLN A N 1
ATOM 819 C CA . GLN A 1 105 ? 6.309 -2.968 -10.995 1.00 95.12 105 GLN A CA 1
ATOM 820 C C . GLN A 1 105 ? 7.306 -3.968 -11.595 1.00 95.12 105 GLN A C 1
ATOM 822 O O . GLN A 1 105 ? 7.783 -3.777 -12.716 1.00 95.12 105 GLN A O 1
ATOM 827 N N . THR A 1 106 ? 7.593 -5.054 -10.872 1.00 94.88 106 THR A N 1
ATOM 828 C CA . THR A 1 106 ? 8.440 -6.146 -11.368 1.00 94.88 106 THR A CA 1
ATOM 829 C C . THR A 1 106 ? 7.827 -6.778 -12.609 1.00 94.88 106 THR A C 1
ATOM 831 O O . THR A 1 106 ? 8.511 -6.895 -13.622 1.00 94.88 106 THR A O 1
ATOM 834 N N . MET A 1 107 ? 6.530 -7.093 -12.572 1.00 93.94 107 MET A N 1
ATOM 835 C CA . MET A 1 107 ? 5.790 -7.639 -13.707 1.00 93.94 107 MET A CA 1
ATOM 836 C C . MET A 1 107 ? 5.877 -6.721 -14.937 1.00 93.94 107 MET A C 1
ATOM 838 O O . MET A 1 107 ? 6.263 -7.190 -16.008 1.00 93.94 107 MET A O 1
ATOM 842 N N . LEU A 1 108 ? 5.657 -5.409 -14.790 1.00 92.25 108 LEU A N 1
ATOM 843 C CA . LEU A 1 108 ? 5.813 -4.447 -15.895 1.00 92.25 108 LEU A CA 1
ATOM 844 C C . LEU A 1 108 ? 7.240 -4.428 -16.466 1.00 92.25 108 LEU A C 1
ATOM 846 O O . LEU A 1 108 ? 7.427 -4.288 -17.675 1.00 92.25 108 LEU A O 1
ATOM 850 N N . ASN A 1 109 ? 8.250 -4.615 -15.617 1.00 94.31 109 ASN A N 1
ATOM 851 C CA . ASN A 1 109 ? 9.651 -4.707 -16.028 1.00 94.31 109 ASN A CA 1
ATOM 852 C C . ASN A 1 109 ? 10.049 -6.077 -16.607 1.00 94.31 109 ASN A C 1
ATOM 854 O O . ASN A 1 109 ? 11.173 -6.227 -17.085 1.00 94.31 109 ASN A O 1
ATOM 858 N N . THR A 1 110 ? 9.145 -7.060 -16.649 1.00 93.38 110 THR A N 1
ATOM 859 C CA . THR A 1 110 ? 9.361 -8.295 -17.425 1.00 93.38 110 THR A CA 1
ATOM 860 C C . THR A 1 110 ? 8.970 -8.146 -18.896 1.00 93.38 110 THR A C 1
ATOM 862 O O . THR A 1 110 ? 9.324 -8.989 -19.718 1.00 93.38 110 THR A O 1
ATOM 865 N N . PHE A 1 111 ? 8.258 -7.075 -19.262 1.00 89.69 111 PHE A N 1
ATOM 866 C CA . PHE A 1 111 ? 7.754 -6.902 -20.618 1.00 89.69 111 PHE A CA 1
ATOM 867 C C . PHE A 1 111 ? 8.835 -6.424 -21.594 1.00 89.69 111 PHE A C 1
ATOM 869 O O . PHE A 1 111 ? 9.376 -5.315 -21.500 1.00 89.69 111 PHE A O 1
ATOM 876 N N . ASP A 1 112 ? 9.090 -7.250 -22.608 1.00 86.62 112 ASP A N 1
ATOM 877 C CA . ASP A 1 112 ? 10.040 -6.939 -23.670 1.00 86.62 112 ASP A CA 1
ATOM 878 C C . ASP A 1 112 ? 9.667 -5.658 -24.426 1.00 86.62 112 ASP A C 1
ATOM 880 O O . ASP A 1 112 ? 8.534 -5.451 -24.867 1.00 86.62 112 ASP A O 1
ATOM 884 N N . GLY A 1 113 ? 10.664 -4.792 -24.616 1.00 84.94 113 GLY A N 1
ATOM 885 C CA . GLY A 1 113 ? 10.524 -3.536 -25.353 1.00 84.94 113 GLY A CA 1
ATOM 886 C C . GLY A 1 113 ? 10.013 -2.346 -24.536 1.00 84.94 113 GLY A C 1
ATOM 887 O O . GLY A 1 113 ? 10.118 -1.226 -25.036 1.00 84.94 113 GLY A O 1
ATOM 888 N N . VAL A 1 114 ? 9.526 -2.558 -23.306 1.00 88.19 114 VAL A N 1
ATOM 889 C CA . VAL A 1 114 ? 9.050 -1.481 -22.409 1.00 88.19 114 VAL A CA 1
ATOM 890 C C . VAL A 1 114 ? 9.737 -1.450 -21.042 1.00 88.19 114 VAL A C 1
ATOM 892 O O . VAL A 1 114 ? 9.670 -0.423 -20.369 1.00 88.19 114 VAL A O 1
ATOM 895 N N . ARG A 1 115 ? 10.399 -2.542 -20.637 1.00 91.75 115 ARG A N 1
ATOM 896 C CA . ARG A 1 115 ? 11.081 -2.650 -19.342 1.00 91.75 115 ARG A CA 1
ATOM 897 C C . ARG A 1 115 ? 12.129 -1.563 -19.103 1.00 91.75 115 ARG A C 1
ATOM 899 O O . ARG A 1 115 ? 12.810 -1.103 -20.024 1.00 91.75 115 ARG A O 1
ATOM 906 N N . ASP A 1 116 ? 12.296 -1.196 -17.839 1.00 93.06 116 ASP A N 1
ATOM 907 C CA . ASP A 1 116 ? 13.360 -0.301 -17.401 1.00 93.06 116 ASP A CA 1
ATOM 908 C C . ASP A 1 116 ? 14.679 -1.065 -17.205 1.00 93.06 116 ASP A C 1
ATOM 910 O O . ASP A 1 116 ? 14.899 -1.703 -16.181 1.00 93.06 116 ASP A O 1
ATOM 914 N N . GLU A 1 117 ? 15.573 -0.984 -18.192 1.00 92.00 117 GLU A N 1
ATOM 915 C CA . GLU A 1 117 ? 16.860 -1.704 -18.190 1.00 92.00 117 GLU A CA 1
ATOM 916 C C . GLU A 1 117 ? 17.840 -1.244 -17.096 1.00 92.00 117 GLU A C 1
ATOM 918 O O . GLU A 1 117 ? 18.798 -1.953 -16.799 1.00 92.00 117 GLU A O 1
ATOM 923 N N . THR A 1 118 ? 17.664 -0.042 -16.535 1.00 94.94 118 THR A N 1
ATOM 924 C CA . THR A 1 118 ? 18.636 0.543 -15.590 1.00 94.94 118 THR A CA 1
ATOM 925 C C . THR A 1 118 ? 18.019 0.988 -14.267 1.00 94.94 118 THR A C 1
ATOM 927 O O . THR A 1 118 ? 18.734 1.485 -13.401 1.00 94.94 118 THR A O 1
ATOM 930 N N . GLY A 1 119 ? 16.696 0.881 -14.120 1.00 93.12 119 GLY A N 1
ATOM 931 C CA . GLY A 1 119 ? 15.936 1.505 -13.029 1.00 93.12 119 GLY A CA 1
ATOM 932 C C . GLY A 1 119 ? 15.816 3.032 -13.147 1.00 93.12 119 GLY A C 1
ATOM 933 O O . GLY A 1 119 ? 15.168 3.677 -12.324 1.00 93.12 119 GLY A O 1
ATOM 934 N N . ALA A 1 120 ? 16.441 3.627 -14.164 1.00 94.62 120 ALA A N 1
ATOM 935 C CA . ALA A 1 120 ? 16.416 5.055 -14.450 1.00 94.62 120 ALA A CA 1
ATOM 936 C C . ALA A 1 120 ? 16.479 5.331 -15.960 1.00 94.62 120 ALA A C 1
ATOM 938 O O . ALA A 1 120 ? 16.924 6.399 -16.385 1.00 94.62 120 ALA A O 1
ATOM 939 N N . SER A 1 121 ? 16.052 4.375 -16.793 1.00 93.19 121 SER A N 1
ATOM 940 C CA . SER A 1 121 ? 16.117 4.517 -18.245 1.00 93.19 121 SER A CA 1
ATOM 941 C C . SER A 1 121 ? 15.349 5.772 -18.688 1.00 93.19 121 SER A C 1
ATOM 943 O O . SER A 1 121 ? 14.254 6.040 -18.166 1.00 93.19 121 SER A O 1
ATOM 945 N N . PRO A 1 122 ? 15.891 6.558 -19.641 1.00 88.69 122 PRO A N 1
ATOM 946 C CA . PRO A 1 122 ? 15.233 7.757 -20.155 1.00 88.69 122 PRO A CA 1
ATOM 947 C C . PRO A 1 122 ? 14.111 7.425 -21.148 1.00 88.69 122 PRO A C 1
ATOM 949 O O . PRO A 1 122 ? 13.459 8.330 -21.668 1.00 88.69 122 PRO A O 1
ATOM 952 N N . THR A 1 123 ? 13.891 6.140 -21.450 1.00 87.69 123 THR A N 1
ATOM 953 C CA . THR A 1 123 ? 12.797 5.723 -22.327 1.00 87.69 123 THR A CA 1
ATOM 954 C C . THR A 1 123 ? 11.457 6.121 -21.726 1.00 87.69 123 THR A C 1
ATOM 956 O O . THR A 1 123 ? 11.245 6.110 -20.512 1.00 87.69 123 THR A O 1
ATOM 959 N N . SER A 1 124 ? 10.518 6.476 -22.592 1.00 87.25 124 SER A N 1
ATOM 960 C CA . SER A 1 124 ? 9.231 6.968 -22.128 1.00 87.25 124 SER A CA 1
ATOM 961 C C . SER A 1 124 ? 8.380 5.896 -21.441 1.00 87.25 124 SER A C 1
ATOM 963 O O . SER A 1 124 ? 7.585 6.231 -20.569 1.00 87.25 124 SER A O 1
ATOM 965 N N . TRP A 1 125 ? 8.584 4.621 -21.784 1.00 88.75 125 TRP A N 1
ATOM 966 C CA . TRP A 1 125 ? 7.981 3.489 -21.081 1.00 88.75 125 TRP A CA 1
ATOM 967 C C . TRP A 1 125 ? 8.526 3.342 -19.660 1.00 88.75 125 TRP A C 1
ATOM 969 O O . TRP A 1 125 ? 7.739 3.276 -18.725 1.00 88.75 125 TRP A O 1
ATOM 979 N N . ALA A 1 126 ? 9.847 3.417 -19.475 1.00 87.94 126 ALA A N 1
ATOM 980 C CA . ALA A 1 126 ? 10.449 3.388 -18.146 1.00 87.94 126 ALA A CA 1
ATOM 981 C C . ALA A 1 126 ? 10.015 4.589 -17.282 1.00 87.94 126 ALA A C 1
ATOM 983 O O . ALA A 1 126 ? 9.696 4.432 -16.105 1.00 87.94 126 ALA A O 1
ATOM 984 N N . LEU A 1 127 ? 9.931 5.790 -17.873 1.00 88.31 127 LEU A N 1
ATOM 985 C CA . LEU A 1 127 ? 9.378 6.972 -17.202 1.00 88.31 127 LEU A CA 1
ATOM 986 C C . LEU A 1 127 ? 7.922 6.761 -16.773 1.00 88.31 127 LEU A C 1
ATOM 988 O O . LEU A 1 127 ? 7.578 7.099 -15.642 1.00 88.31 127 LEU A O 1
ATOM 992 N N . TRP A 1 128 ? 7.082 6.206 -17.651 1.00 91.44 128 TRP A N 1
ATOM 993 C CA . TRP A 1 128 ? 5.696 5.886 -17.316 1.00 91.44 128 TRP A CA 1
ATOM 994 C C . TRP A 1 128 ? 5.618 4.864 -16.183 1.00 91.44 128 TRP A C 1
ATOM 996 O O . TRP A 1 128 ? 4.935 5.146 -15.208 1.00 91.44 128 TRP A O 1
ATOM 1006 N N . THR A 1 129 ? 6.365 3.757 -16.247 1.00 91.06 129 THR A N 1
ATOM 1007 C CA . THR A 1 129 ? 6.379 2.730 -15.193 1.00 91.06 129 THR A CA 1
ATOM 1008 C C . THR A 1 129 ? 6.728 3.341 -13.838 1.00 91.06 129 THR A C 1
ATOM 1010 O O . THR A 1 129 ? 5.983 3.168 -12.881 1.00 91.06 129 THR A O 1
ATOM 1013 N N . ARG A 1 130 ? 7.811 4.127 -13.745 1.00 93.62 130 ARG A N 1
ATOM 1014 C CA . ARG A 1 130 ? 8.210 4.766 -12.476 1.00 93.62 130 ARG A CA 1
ATOM 1015 C C . ARG A 1 130 ? 7.181 5.780 -11.977 1.00 93.62 130 ARG A C 1
ATOM 1017 O O . ARG A 1 130 ? 6.933 5.857 -10.777 1.00 93.62 130 ARG A O 1
ATOM 1024 N N . MET A 1 131 ? 6.590 6.566 -12.877 1.00 90.69 131 MET A N 1
ATOM 1025 C CA . MET A 1 131 ? 5.580 7.557 -12.505 1.00 90.69 131 MET A CA 1
ATOM 1026 C C . MET A 1 131 ? 4.280 6.899 -12.058 1.00 90.69 131 MET A C 1
ATOM 1028 O O . MET A 1 131 ? 3.766 7.285 -11.018 1.00 90.69 131 MET A O 1
ATOM 1032 N N . TRP A 1 132 ? 3.800 5.890 -12.785 1.00 93.88 132 TRP A N 1
ATOM 1033 C CA . TRP A 1 132 ? 2.646 5.082 -12.404 1.00 93.88 132 TRP A CA 1
ATOM 1034 C C . TRP A 1 132 ? 2.867 4.430 -11.037 1.00 93.88 132 TRP A C 1
ATOM 1036 O O . TRP A 1 132 ? 2.058 4.636 -10.142 1.00 93.88 132 TRP A O 1
ATOM 1046 N N . THR A 1 133 ? 4.014 3.780 -10.806 1.00 93.69 133 THR A N 1
ATOM 1047 C CA . THR A 1 133 ? 4.341 3.202 -9.490 1.00 93.69 133 THR A CA 1
ATOM 1048 C C . THR A 1 133 ? 4.325 4.261 -8.382 1.00 93.69 133 THR A C 1
ATOM 1050 O O . THR A 1 133 ? 3.772 4.031 -7.312 1.00 93.69 133 THR A O 1
ATOM 1053 N N . ALA A 1 134 ? 4.871 5.456 -8.624 1.00 89.88 134 ALA A N 1
ATOM 1054 C CA . ALA A 1 134 ? 4.823 6.547 -7.648 1.00 89.88 134 ALA A CA 1
ATOM 1055 C C . ALA A 1 134 ? 3.398 7.081 -7.393 1.00 89.88 134 ALA A C 1
ATOM 1057 O O . ALA A 1 134 ? 3.147 7.733 -6.373 1.00 89.88 134 ALA A O 1
ATOM 1058 N N . GLU A 1 135 ? 2.475 6.879 -8.333 1.00 88.06 135 GLU A N 1
ATOM 1059 C CA . GLU A 1 135 ? 1.060 7.187 -8.155 1.00 88.06 135 GLU A CA 1
ATOM 1060 C C . GLU A 1 135 ? 0.338 6.109 -7.352 1.00 88.06 135 GLU A C 1
ATOM 1062 O O . GLU A 1 135 ? -0.266 6.462 -6.337 1.00 88.06 135 GLU A O 1
ATOM 1067 N N . GLU A 1 136 ? 0.496 4.840 -7.723 1.00 91.94 136 GLU A N 1
ATOM 1068 C CA . GLU A 1 136 ? -0.108 3.690 -7.035 1.00 91.94 136 GLU A CA 1
ATOM 1069 C C . GLU A 1 136 ? 0.355 3.547 -5.583 1.00 91.94 136 GLU A C 1
ATOM 1071 O O . GLU A 1 136 ? -0.444 3.219 -4.714 1.00 91.94 136 GLU A O 1
ATOM 1076 N N . ASN A 1 137 ? 1.607 3.900 -5.258 1.00 92.88 137 ASN A N 1
ATOM 1077 C CA . ASN A 1 137 ? 2.101 3.838 -3.872 1.00 92.88 137 ASN A CA 1
ATOM 1078 C C . ASN A 1 137 ? 1.215 4.628 -2.896 1.00 92.88 137 ASN A C 1
ATOM 1080 O O . ASN A 1 137 ? 1.118 4.305 -1.715 1.00 92.88 137 ASN A O 1
ATO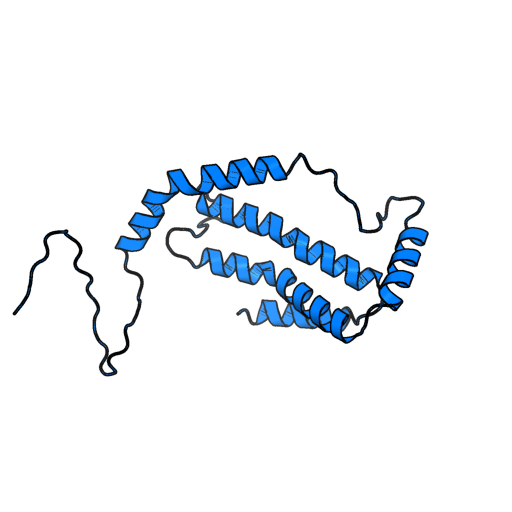M 1084 N N . ARG A 1 138 ? 0.548 5.682 -3.384 1.00 90.44 138 ARG A N 1
ATOM 1085 C CA . ARG A 1 138 ? -0.337 6.499 -2.549 1.00 90.44 138 ARG A CA 1
ATOM 1086 C C . ARG A 1 138 ? -1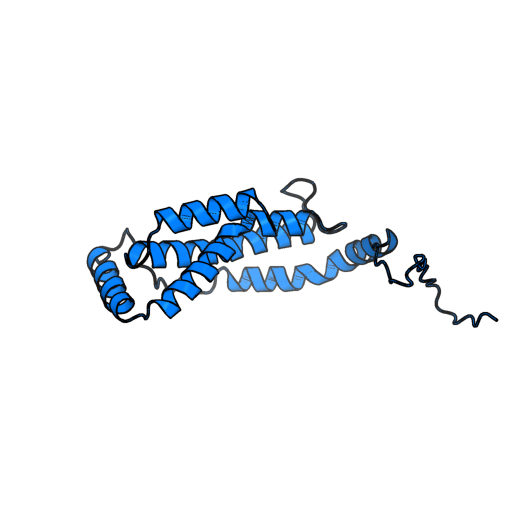.641 5.784 -2.189 1.00 90.44 138 ARG A C 1
ATOM 1088 O O . ARG A 1 138 ? -2.270 6.191 -1.213 1.00 90.44 138 ARG A O 1
ATOM 1095 N N . HIS A 1 139 ? -2.062 4.781 -2.960 1.00 92.44 139 HIS A N 1
ATOM 1096 C CA . HIS A 1 139 ? -3.267 3.995 -2.693 1.00 92.44 139 HIS A CA 1
ATOM 1097 C C . HIS A 1 139 ? -3.059 3.074 -1.482 1.00 92.44 139 HIS A C 1
ATOM 1099 O O . HIS A 1 139 ? -3.838 3.148 -0.529 1.00 92.44 139 HIS A O 1
ATOM 1105 N N . GLY A 1 140 ? -1.954 2.321 -1.449 1.00 93.81 140 GLY A N 1
ATOM 1106 C CA . GLY A 1 140 ? -1.549 1.538 -0.271 1.00 93.81 140 GLY A CA 1
ATOM 1107 C C . GLY A 1 140 ? -1.405 2.421 0.972 1.00 93.81 140 GLY A C 1
ATOM 1108 O O . GLY A 1 140 ? -2.114 2.233 1.960 1.00 93.81 140 GLY A O 1
ATOM 1109 N N . ASP A 1 141 ? -0.638 3.516 0.861 1.00 94.06 141 ASP A N 1
ATOM 1110 C CA . ASP A 1 141 ? -0.410 4.475 1.953 1.00 94.06 141 ASP A CA 1
ATOM 1111 C C . ASP A 1 141 ? -1.704 4.998 2.600 1.00 94.06 141 ASP A C 1
ATOM 1113 O O . ASP A 1 141 ? -1.787 5.151 3.827 1.00 94.06 141 ASP A O 1
ATOM 1117 N N . VAL A 1 142 ? -2.702 5.359 1.782 1.00 93.12 142 VAL A N 1
ATOM 1118 C CA . VAL A 1 142 ? -3.955 5.922 2.295 1.00 93.12 142 VAL A CA 1
ATOM 1119 C C . VAL A 1 142 ? -4.808 4.837 2.956 1.00 93.12 142 VAL A C 1
ATOM 1121 O O . VAL A 1 142 ? -5.384 5.074 4.020 1.00 93.12 142 VAL A O 1
ATOM 1124 N N . LEU A 1 143 ? -4.861 3.635 2.388 1.00 95.38 143 LEU A N 1
ATOM 1125 C CA . LEU A 1 143 ? -5.638 2.535 2.949 1.00 95.38 143 LEU A CA 1
ATOM 1126 C C . LEU A 1 143 ? -4.999 1.985 4.228 1.00 95.38 143 LEU A C 1
ATOM 1128 O O . LEU A 1 143 ? -5.698 1.818 5.229 1.00 95.38 143 LEU A O 1
ATOM 1132 N N . TYR A 1 144 ? -3.677 1.803 4.240 1.00 95.88 144 TYR A N 1
ATOM 1133 C CA . TYR A 1 144 ? -2.919 1.335 5.396 1.00 95.88 144 TYR A CA 1
ATOM 1134 C C . TYR A 1 144 ? -3.129 2.250 6.603 1.00 95.88 144 TYR A C 1
ATOM 1136 O O . TYR A 1 144 ? -3.559 1.805 7.667 1.00 95.88 144 TYR A O 1
ATOM 1144 N N . LYS A 1 145 ? -2.901 3.563 6.435 1.00 95.19 145 LYS A N 1
ATOM 1145 C CA . LYS A 1 145 ? -3.086 4.547 7.516 1.00 95.19 145 LYS A CA 1
ATOM 1146 C C . LYS A 1 145 ? -4.536 4.612 7.978 1.00 95.19 145 LYS A C 1
ATOM 1148 O O . LYS A 1 145 ? -4.782 4.740 9.174 1.00 95.19 145 LYS A O 1
ATOM 1153 N N . TYR A 1 146 ? -5.494 4.520 7.054 1.00 95.50 146 TYR A N 1
ATOM 1154 C CA . TYR A 1 146 ? -6.908 4.494 7.412 1.00 95.50 146 TYR A CA 1
ATOM 1155 C C . TYR A 1 146 ? -7.222 3.291 8.309 1.00 95.50 146 TYR A C 1
ATOM 1157 O O . TYR A 1 146 ? -7.693 3.487 9.429 1.00 95.50 146 TYR A O 1
ATOM 1165 N N . LEU A 1 147 ? -6.897 2.075 7.859 1.00 96.56 147 LEU A N 1
ATOM 1166 C CA . LEU A 1 147 ? -7.135 0.833 8.597 1.00 96.56 147 LEU A CA 1
ATOM 1167 C C . LEU A 1 147 ? -6.408 0.824 9.947 1.00 96.56 147 LEU A C 1
ATOM 1169 O O . LEU A 1 147 ? -7.040 0.543 10.967 1.00 96.56 147 LEU A O 1
ATOM 1173 N N . TYR A 1 148 ? -5.145 1.252 9.980 1.00 97.19 148 TYR A N 1
ATOM 1174 C CA . TYR A 1 148 ? -4.361 1.390 11.208 1.00 97.19 148 TYR A CA 1
ATOM 1175 C C . TYR A 1 148 ? -5.041 2.320 12.226 1.00 97.19 148 TYR A C 1
ATOM 1177 O O . TYR A 1 148 ? -5.231 1.957 13.388 1.00 97.19 148 TYR A O 1
ATOM 1185 N N . LEU A 1 149 ? -5.468 3.515 11.798 1.00 96.06 149 LEU A N 1
ATOM 1186 C CA . LEU A 1 149 ? -6.096 4.493 12.692 1.00 96.06 149 LEU A CA 1
ATOM 1187 C C . LEU A 1 149 ? -7.501 4.072 13.142 1.00 96.06 149 LEU A C 1
ATOM 1189 O O . LEU A 1 149 ? -7.903 4.435 14.254 1.00 96.06 149 LEU A O 1
ATOM 1193 N N . THR A 1 150 ? -8.235 3.291 12.335 1.00 95.38 150 THR A N 1
ATOM 1194 C CA . THR A 1 150 ? -9.561 2.785 12.734 1.00 95.38 150 THR A CA 1
ATOM 1195 C C . THR A 1 150 ? -9.502 1.918 13.992 1.00 95.38 150 THR A C 1
ATOM 1197 O O . THR A 1 150 ? -10.450 1.933 14.775 1.00 95.38 150 THR A O 1
ATOM 1200 N N . GLY A 1 151 ? -8.414 1.163 14.190 1.00 95.44 151 GLY A N 1
ATOM 1201 C CA . GLY A 1 151 ? -8.292 0.180 15.271 1.00 95.44 151 GLY A CA 1
ATOM 1202 C C . GLY A 1 151 ? -9.281 -0.991 15.176 1.00 95.44 151 GLY A C 1
ATOM 1203 O O . GLY A 1 151 ? -9.493 -1.681 16.168 1.00 95.44 151 GLY A O 1
ATOM 1204 N N . ARG A 1 152 ? -9.921 -1.196 14.015 1.00 97.00 152 ARG A N 1
ATOM 1205 C CA . ARG A 1 152 ? -10.948 -2.233 13.797 1.00 97.00 152 ARG A CA 1
ATOM 1206 C C . ARG A 1 152 ? -10.395 -3.557 13.266 1.00 97.00 152 ARG A C 1
ATOM 1208 O O . ARG A 1 152 ? -11.144 -4.524 13.198 1.00 97.00 152 ARG A O 1
ATOM 1215 N N . VAL A 1 153 ? -9.126 -3.595 12.867 1.00 97.12 153 VAL A N 1
ATOM 1216 C CA . VAL A 1 153 ? -8.501 -4.743 12.195 1.00 97.12 153 VAL A CA 1
ATOM 1217 C C . VAL A 1 153 ? -7.184 -5.130 12.864 1.00 97.12 153 VAL A C 1
ATOM 1219 O O . VAL A 1 153 ? -6.525 -4.297 13.489 1.00 97.12 153 VAL A O 1
ATOM 1222 N N . ASP A 1 154 ? -6.787 -6.394 12.719 1.00 97.75 154 ASP A N 1
ATOM 1223 C CA . ASP A 1 154 ? -5.497 -6.891 13.204 1.00 97.75 154 ASP A CA 1
ATOM 1224 C C . ASP A 1 154 ? -4.386 -6.577 12.190 1.00 97.75 154 ASP A C 1
ATOM 1226 O O . ASP A 1 154 ? -4.140 -7.327 11.241 1.00 97.75 154 ASP A O 1
ATOM 1230 N N . MET A 1 155 ? -3.702 -5.452 12.409 1.00 98.12 155 MET A N 1
ATOM 1231 C CA . MET A 1 155 ? -2.616 -4.998 11.536 1.00 98.12 155 MET A CA 1
ATOM 1232 C C . MET A 1 155 ? -1.454 -5.992 11.467 1.00 98.12 155 MET A C 1
ATOM 1234 O O . MET A 1 155 ? -0.865 -6.152 10.403 1.00 98.12 155 MET A O 1
ATOM 1238 N N . LYS A 1 156 ? -1.172 -6.745 12.539 1.00 98.12 156 LYS A N 1
ATOM 1239 C CA . LYS A 1 156 ? -0.079 -7.727 12.546 1.00 98.12 156 LYS A CA 1
ATOM 1240 C C . LYS A 1 156 ? -0.347 -8.862 11.558 1.00 98.12 156 LYS A C 1
ATOM 1242 O O . LYS A 1 156 ? 0.564 -9.322 10.868 1.00 98.12 156 LYS A O 1
ATOM 1247 N N . GLN A 1 157 ? -1.591 -9.329 11.487 1.00 98.19 157 GLN A N 1
ATOM 1248 C CA . GLN A 1 157 ? -1.980 -10.376 10.540 1.00 98.19 157 GLN A CA 1
ATOM 1249 C C . GLN A 1 157 ? -1.987 -9.862 9.098 1.00 98.19 157 GLN A C 1
ATOM 1251 O O . GLN A 1 157 ? -1.577 -10.582 8.185 1.00 98.19 157 GLN A O 1
ATOM 1256 N N . ILE A 1 158 ? -2.394 -8.611 8.898 1.00 97.94 158 ILE A N 1
ATOM 1257 C CA . ILE A 1 158 ? -2.374 -7.948 7.593 1.00 97.94 158 ILE A CA 1
ATOM 1258 C C . ILE A 1 158 ? -0.936 -7.778 7.083 1.00 97.94 158 ILE A C 1
ATOM 1260 O O . ILE A 1 158 ? -0.627 -8.240 5.989 1.00 97.94 158 ILE A O 1
ATOM 1264 N N . GLU A 1 159 ? -0.034 -7.216 7.891 1.00 98.12 159 GLU A N 1
ATOM 1265 C CA . GLU A 1 159 ? 1.390 -7.037 7.560 1.00 98.12 159 GLU A CA 1
ATOM 1266 C C . GLU A 1 159 ? 2.064 -8.373 7.215 1.00 98.12 159 GLU A C 1
ATOM 1268 O O . GLU A 1 159 ? 2.790 -8.481 6.225 1.00 98.12 159 GLU A O 1
ATOM 1273 N N . LYS A 1 160 ? 1.765 -9.432 7.981 1.00 98.31 160 LYS A N 1
ATOM 1274 C CA . LYS A 1 160 ? 2.244 -10.788 7.685 1.00 98.31 160 LYS A CA 1
ATOM 1275 C C . LYS A 1 160 ? 1.725 -11.297 6.335 1.00 98.31 160 LYS A C 1
ATOM 1277 O O . LYS A 1 160 ? 2.457 -11.958 5.602 1.00 98.31 160 LYS A O 1
ATOM 1282 N N . THR A 1 161 ? 0.469 -11.002 6.006 1.00 98.06 161 THR A N 1
ATOM 1283 C CA . THR A 1 161 ? -0.150 -11.408 4.736 1.00 98.06 161 THR A CA 1
ATOM 1284 C C . THR A 1 161 ? 0.476 -10.673 3.555 1.00 98.06 161 THR A C 1
ATOM 1286 O O . THR A 1 161 ? 0.805 -11.318 2.562 1.00 98.06 161 THR A O 1
ATOM 1289 N N . ILE A 1 162 ? 0.734 -9.368 3.687 1.00 97.81 162 ILE A N 1
ATOM 1290 C CA . ILE A 1 162 ? 1.468 -8.569 2.692 1.00 97.81 162 ILE A CA 1
ATOM 1291 C C . ILE A 1 162 ? 2.861 -9.162 2.468 1.00 97.81 162 ILE A C 1
ATOM 1293 O O . ILE A 1 162 ? 3.259 -9.400 1.329 1.00 97.81 162 ILE A O 1
ATOM 1297 N N . GLN A 1 163 ? 3.585 -9.472 3.549 1.00 97.88 163 GLN A N 1
ATOM 1298 C CA . GLN A 1 163 ? 4.913 -10.075 3.457 1.00 97.88 163 GLN A CA 1
ATOM 1299 C C . GLN A 1 163 ? 4.888 -11.408 2.696 1.00 97.88 163 GLN A C 1
ATOM 1301 O O . GLN A 1 163 ? 5.748 -11.641 1.846 1.00 97.88 163 GLN A O 1
ATOM 1306 N N . TYR A 1 164 ? 3.910 -12.276 2.975 1.00 98.06 164 TYR A N 1
ATOM 1307 C CA . TYR A 1 164 ? 3.746 -13.515 2.217 1.00 98.06 164 TYR A CA 1
ATOM 1308 C C . TYR A 1 164 ? 3.422 -13.245 0.749 1.00 98.06 164 TYR A C 1
ATOM 1310 O O . TYR A 1 164 ? 4.080 -13.819 -0.111 1.00 98.06 164 TYR A O 1
ATOM 1318 N N . LEU A 1 165 ? 2.456 -12.374 0.455 1.00 97.19 165 LEU A N 1
ATOM 1319 C CA . LEU A 1 165 ? 2.044 -12.073 -0.915 1.00 97.19 165 LEU A CA 1
ATOM 1320 C C . LEU A 1 165 ? 3.216 -11.554 -1.759 1.00 97.19 165 LEU A C 1
ATOM 1322 O O . LEU A 1 165 ? 3.473 -12.076 -2.839 1.00 97.19 165 LEU A O 1
ATOM 1326 N N . ILE A 1 166 ? 3.987 -10.597 -1.238 1.00 96.62 166 ILE A N 1
ATOM 1327 C CA . ILE A 1 166 ? 5.179 -10.081 -1.927 1.00 96.62 166 ILE A CA 1
ATOM 1328 C C . ILE A 1 166 ? 6.233 -11.185 -2.099 1.00 96.62 166 ILE A C 1
ATOM 1330 O O . ILE A 1 166 ? 6.850 -11.283 -3.157 1.00 96.62 166 ILE A O 1
ATOM 1334 N N . GLY A 1 167 ? 6.444 -12.018 -1.075 1.00 95.38 167 GLY A N 1
ATOM 1335 C CA . GLY A 1 167 ? 7.437 -13.093 -1.107 1.00 95.38 167 GLY A CA 1
ATOM 1336 C C . GLY A 1 167 ? 7.106 -14.229 -2.081 1.00 95.38 167 GLY A C 1
ATOM 1337 O O . GLY A 1 167 ? 8.021 -14.809 -2.661 1.00 95.38 167 GLY A O 1
ATOM 1338 N N . TYR A 1 168 ? 5.822 -14.541 -2.273 1.00 95.38 168 TYR A N 1
ATOM 1339 C CA . TYR A 1 168 ? 5.369 -15.552 -3.234 1.00 95.38 168 TYR A CA 1
ATOM 1340 C C . TYR A 1 168 ? 5.225 -15.005 -4.657 1.00 95.38 168 TYR A C 1
ATOM 1342 O O . TYR A 1 168 ? 5.328 -15.778 -5.608 1.00 95.38 168 TYR A O 1
ATOM 1350 N N . GLY A 1 169 ? 5.031 -13.694 -4.811 1.00 89.88 169 GLY A N 1
ATOM 1351 C CA . GLY A 1 169 ? 4.709 -13.091 -6.098 1.00 89.88 169 GLY A CA 1
ATOM 1352 C C . GLY A 1 169 ? 3.276 -13.403 -6.538 1.00 89.88 169 GLY A C 1
ATOM 1353 O O . GLY A 1 169 ? 2.415 -13.725 -5.717 1.00 89.88 169 GLY A O 1
ATOM 1354 N N . MET A 1 170 ? 3.031 -13.277 -7.843 1.00 82.56 170 MET A N 1
ATOM 1355 C CA . MET A 1 170 ? 1.748 -13.563 -8.497 1.00 82.56 170 MET A CA 1
ATOM 1356 C C . MET A 1 170 ? 1.884 -14.671 -9.530 1.00 82.56 170 MET A C 1
ATOM 1358 O O . MET A 1 170 ? 2.944 -14.709 -10.197 1.00 82.56 170 MET A O 1
#

Secondary structure (DSSP, 8-state):
-----SSS----PPPPTT--------HHHHHHHHHHTTTSHHHHHHHHHHHHHHS-----SPPTTSTTHHHHHHHHHHHHHTS-HHHHHHHHHHHHHHHTHHHHHHHHTTSTTTS-SSSS--SHHHHHHHHHHHHHHHHHHHHHHHHHHHT-S-HHHHHHHHHHHHHH--

Organism: Taxus chinensis (NCBI:txid29808)

Sequence (170 aa):
MAATINAGYSVVGTLDHDRRITLSRNYQDTKMIKAATPTLPTRSSKEAAKLKYGRERNHRQPLASSENFEDDVRDLRKRACGLPDDYLICLVGDMITEEALPAYQTMLNTFDGVRDETGASPTSWALWTRMWTAEENRHGDVLYKYLYLTGRVDMKQIEKTIQYLIGYGM

pLDDT: mean 76.99, std 23.75, range [25.39, 98.31]

Radius of gyration: 23.27 Å; chains: 1; bounding box: 39×53×71 Å

InterPro domains:
  IPR005067 Fatty acid desaturase, type 2 [PF03405] (62-170)
  IPR005067 Fatty acid desaturase, type 2 [PTHR31155] (60-170)
  IPR009078 Ferritin-like superfamily [SSF47240] (62-170)
  IPR012348 Ribonucleotide reductase-like [G3DSA:1.10.620.20] (58-170)

Foldseek 3Di:
DDDDDPDPDDPDFDQDPVRDTDPDDDPVVLVVLLVCQVPPLVVVVVVLVVVPPPDDPPCLDQDPPDPCSVVSLVVLLVVLVPDDVVRVVVLLVVLLVLLLLVLVLVVLLVDRNQHDPPCDDPGSSSVCSVSVSVVSNVVNVVSLSSSVSNPPDDVVVSVVSSVVCNVVHD